Protein AF-0000000070552201 (afdb_homodimer)

Solvent-accessible surface area (backbone atoms only — not comparable to full-atom values): 6283 Å² total; per-residue (Å²): 129,61,71,64,60,57,50,48,51,53,51,51,51,35,51,48,49,21,53,52,21,56,76,70,65,37,61,66,56,22,48,25,28,39,43,15,47,53,41,40,70,45,63,66,87,41,70,44,78,45,59,51,83,55,69,80,121,130,60,70,64,60,56,50,49,51,53,53,50,51,36,51,48,48,21,53,53,21,55,75,70,65,37,60,66,58,23,50,24,27,39,43,15,47,52,41,40,70,46,64,64,88,41,69,43,77,44,57,50,86,55,73,79,120

Organism: Lachnospira eligens (strain ATCC 27750 / DSM 3376 / VPI C15-48 / C15-B4) (NCBI:txid515620)

Nearest PDB structures (foldseek):
  2v6y-assembly1_A  TM=9.121E-01  e=6.047E+00  Saccharolobus solfataricus
  5lu1-assembly2_F  TM=8.588E-01  e=8.428E+00  Homo sapiens
  2v6y-assembly1_A  TM=9.121E-01  e=6.873E+00  Saccharolobus solfataricus
  5lu1-assembly2_F  TM=8.586E-01  e=9.473E+00  Homo sapiens

Foldseek 3Di:
DPPVVVLVVLLVVLVVQLVVCVVVVVVVSNQVSQVVNCVSPDDPPDDDDDDSPPDPD/DPPVVVLVVLLVVLVVQLVVCVVVVVVVSNQVSQVVNCVSPDDPPDDDDADSPDDPD

pLDDT: mean 87.86, std 12.96, range [41.75, 98.12]

Sequence (114 aa):
MDNEKQKQEVIDFLENTYTGAKMMGDEEVMLRASRALLAFKADVHKDIFIEENVLEFMDNEKQKQEVIDFLENTYTGAKMMGDEEVMLRASRALLAFKADVHKDIFIEENVLEF

Secondary structure (DSSP, 8-state):
--HHHHHHHHHHHHHHHHHHHHHHT-HHHHHHHHHHHHHHHS-TTS-EEE-TT----/--HHHHHHHHHHHHHHHHHHHHHHT-HHHHHHHHHHHHHHHS-TTS-EEE-SS----

Radius of gyration: 13.19 Å; Cα contacts (8 Å, |Δi|>4): 138; chains: 2; bounding box: 26×35×33 Å

Structure (mmCIF, N/CA/C/O backbone):
data_AF-0000000070552201-model_v1
#
loop_
_entity.id
_entity.type
_entity.pdbx_description
1 polymer 'Uncharacterized protein'
#
loop_
_atom_site.group_PDB
_atom_site.id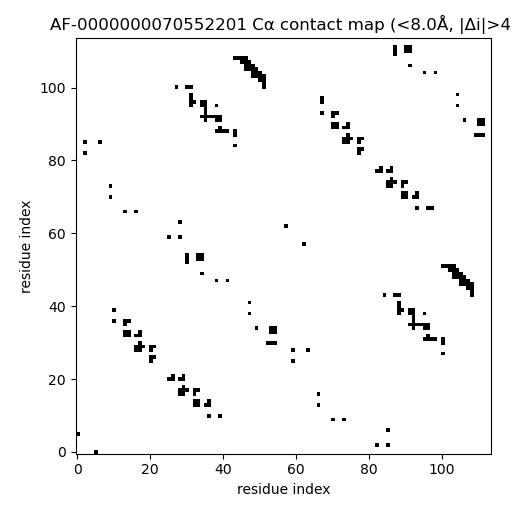
_atom_site.type_symbol
_atom_site.label_atom_id
_atom_site.label_alt_id
_atom_site.label_comp_id
_atom_site.label_asym_id
_atom_site.label_entity_id
_atom_site.label_seq_id
_atom_site.pdbx_PDB_ins_code
_atom_site.Cartn_x
_atom_site.Cartn_y
_atom_site.Cartn_z
_atom_site.occupancy
_atom_site.B_iso_or_equiv
_atom_site.auth_seq_id
_atom_site.auth_comp_id
_atom_site.auth_asym_id
_atom_site.auth_atom_id
_atom_site.pdbx_PDB_model_num
ATOM 1 N N . MET A 1 1 ? -4.516 20.047 -5 1 50.78 1 MET A N 1
ATOM 2 C CA . MET A 1 1 ? -5.477 18.953 -4.891 1 50.78 1 MET A CA 1
ATOM 3 C C . MET A 1 1 ? -5.746 18.609 -3.432 1 50.78 1 MET A C 1
ATOM 5 O O . MET A 1 1 ? -4.828 18.625 -2.607 1 50.78 1 MET A O 1
ATOM 9 N N . ASP A 1 2 ? -6.996 18.547 -2.977 1 70.56 2 ASP A N 1
ATOM 10 C CA . ASP A 1 2 ? -7.387 18.328 -1.586 1 70.56 2 ASP A CA 1
ATOM 11 C C . ASP A 1 2 ? -6.875 16.984 -1.081 1 70.56 2 ASP A C 1
ATOM 13 O O . ASP A 1 2 ? -6.938 15.977 -1.796 1 70.56 2 ASP A O 1
ATOM 17 N N . ASN A 1 3 ? -6.008 16.984 -0.105 1 78.88 3 ASN A N 1
ATOM 18 C CA . ASN A 1 3 ? -5.402 15.828 0.551 1 78.88 3 ASN A CA 1
ATOM 19 C C . ASN A 1 3 ? -6.383 14.664 0.654 1 78.88 3 ASN A C 1
ATOM 21 O O . ASN A 1 3 ? -6.016 13.508 0.402 1 78.88 3 ASN A O 1
ATOM 25 N N . GLU A 1 4 ? -7.609 14.992 0.735 1 86.25 4 GLU A N 1
ATOM 26 C CA . GLU A 1 4 ? -8.617 13.945 0.888 1 86.25 4 GLU A CA 1
ATOM 27 C C . GLU A 1 4 ? -8.898 13.25 -0.441 1 86.25 4 GLU A C 1
ATOM 29 O O . GLU A 1 4 ? -9.102 12.039 -0.481 1 86.25 4 GLU A O 1
ATOM 34 N N . LYS A 1 5 ? -8.938 14.055 -1.427 1 90.25 5 LYS A N 1
ATOM 35 C CA . LYS A 1 5 ? -9.188 13.484 -2.746 1 90.25 5 LYS A CA 1
ATOM 36 C C . LYS A 1 5 ? -8.047 12.555 -3.164 1 90.25 5 LYS A C 1
ATOM 38 O O . LYS A 1 5 ? -8.289 11.492 -3.744 1 90.25 5 LYS A O 1
ATOM 43 N N . GLN A 1 6 ? -6.801 12.984 -2.854 1 92.12 6 GLN A N 1
ATOM 44 C CA . GLN A 1 6 ? -5.637 12.172 -3.189 1 92.12 6 GLN A CA 1
ATOM 45 C C . GLN A 1 6 ? -5.648 10.852 -2.426 1 92.12 6 GLN A C 1
ATOM 47 O O . GLN A 1 6 ? -5.352 9.797 -2.994 1 92.12 6 GLN A O 1
ATOM 52 N N . LYS A 1 7 ? -6.039 10.883 -1.28 1 94.81 7 LYS A N 1
ATOM 53 C CA . LYS A 1 7 ? -6.121 9.68 -0.463 1 94.81 7 LYS A CA 1
ATOM 54 C C . LYS A 1 7 ? -7.156 8.711 -1.021 1 94.81 7 LYS A C 1
ATOM 56 O O . LYS A 1 7 ? -6.891 7.508 -1.145 1 94.81 7 LYS A O 1
ATOM 61 N N . GLN A 1 8 ? -8.211 9.227 -1.367 1 96.19 8 GLN A N 1
ATOM 62 C CA . GLN A 1 8 ? -9.273 8.383 -1.9 1 96.19 8 GLN A CA 1
ATOM 63 C C . GLN A 1 8 ? -8.852 7.746 -3.225 1 96.19 8 GLN A C 1
ATOM 65 O O . GLN A 1 8 ? -9.211 6.602 -3.508 1 96.19 8 GLN A O 1
ATOM 70 N N . GLU A 1 9 ? -8.148 8.484 -4.035 1 96.25 9 GLU A N 1
ATOM 71 C CA . GLU A 1 9 ? -7.66 7.941 -5.301 1 96.25 9 GLU A CA 1
ATOM 72 C C . GLU A 1 9 ? -6.738 6.75 -5.07 1 96.25 9 GLU A C 1
ATOM 74 O O . GLU A 1 9 ? -6.809 5.754 -5.797 1 96.25 9 GLU A O 1
ATOM 79 N N . VAL A 1 10 ? -5.918 6.898 -4.066 1 97.12 10 VAL A N 1
ATOM 80 C CA . VAL A 1 10 ? -5.004 5.805 -3.762 1 97.12 10 VAL A CA 1
ATOM 81 C C . VAL A 1 10 ? -5.793 4.59 -3.271 1 97.12 10 VAL A C 1
ATOM 83 O O . VAL A 1 10 ? -5.559 3.467 -3.725 1 97.12 10 VAL A O 1
ATOM 86 N N . ILE A 1 11 ? -6.754 4.797 -2.434 1 97.69 11 ILE A N 1
ATOM 87 C CA . ILE A 1 11 ? -7.582 3.727 -1.893 1 97.69 11 ILE A CA 1
ATOM 88 C C . ILE A 1 11 ? -8.336 3.031 -3.025 1 97.69 11 ILE A C 1
ATOM 90 O O . ILE A 1 11 ? -8.312 1.803 -3.133 1 97.69 11 ILE A O 1
ATOM 94 N N . ASP A 1 12 ? -8.898 3.785 -3.881 1 97.75 12 ASP A N 1
ATOM 95 C CA . ASP A 1 12 ? -9.656 3.221 -4.992 1 97.75 12 ASP A CA 1
ATOM 96 C C . ASP A 1 12 ? -8.758 2.391 -5.906 1 97.75 12 ASP A C 1
ATOM 98 O O . ASP A 1 12 ? -9.156 1.325 -6.379 1 97.75 12 ASP A O 1
ATOM 102 N N . PHE A 1 13 ? -7.625 2.92 -6.184 1 98.06 13 PHE A N 1
ATOM 103 C CA . PHE A 1 13 ? -6.695 2.223 -7.062 1 98.06 13 PHE A CA 1
ATOM 104 C C . PHE A 1 13 ? -6.293 0.879 -6.469 1 98.06 13 PHE A C 1
ATOM 106 O O . PHE A 1 13 ? -6.293 -0.139 -7.164 1 98.06 13 PHE A O 1
ATOM 113 N N . LEU A 1 14 ? -5.961 0.863 -5.207 1 97.38 14 LEU A N 1
ATOM 114 C CA . LEU A 1 14 ? -5.543 -0.371 -4.551 1 97.38 14 LEU A CA 1
ATOM 115 C C . LEU A 1 14 ? -6.703 -1.353 -4.445 1 97.38 14 LEU A C 1
ATOM 117 O O . LEU A 1 14 ? -6.52 -2.561 -4.605 1 97.38 14 L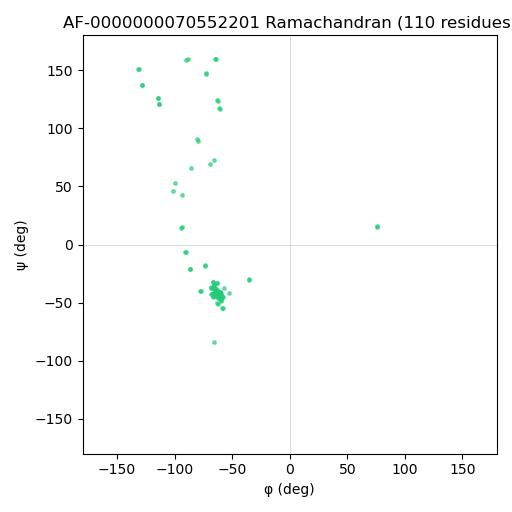EU A O 1
ATOM 121 N N . GLU A 1 15 ? -7.91 -0.906 -4.203 1 96.69 15 GLU A N 1
ATOM 122 C CA . GLU A 1 15 ? -9.086 -1.769 -4.152 1 96.69 15 GLU A CA 1
ATOM 123 C C . GLU A 1 15 ? -9.383 -2.379 -5.52 1 96.69 15 GLU A C 1
ATOM 125 O O . GLU A 1 15 ? -9.734 -3.557 -5.617 1 96.69 15 GLU A O 1
ATOM 130 N N . ASN A 1 16 ? -9.25 -1.565 -6.488 1 97.25 16 ASN A N 1
ATOM 131 C CA . ASN A 1 16 ? -9.445 -2.076 -7.844 1 97.25 16 ASN A CA 1
ATOM 132 C C . ASN A 1 16 ? -8.398 -3.133 -8.195 1 97.25 16 ASN A C 1
ATOM 134 O O . ASN A 1 16 ? -8.711 -4.109 -8.883 1 97.25 16 ASN A O 1
ATOM 138 N N . THR A 1 17 ? -7.176 -2.871 -7.816 1 96.38 17 THR A N 1
ATOM 139 C CA . THR A 1 17 ? -6.117 -3.852 -8.031 1 96.38 17 THR A CA 1
ATOM 140 C C . THR A 1 17 ? -6.453 -5.168 -7.34 1 96.38 17 THR A C 1
ATOM 142 O O . THR A 1 17 ? -6.32 -6.242 -7.934 1 96.38 17 THR A O 1
ATOM 145 N N . TYR A 1 18 ? -6.898 -5.059 -6.117 1 94.25 18 TYR A N 1
ATOM 146 C CA . TYR A 1 18 ? -7.293 -6.234 -5.352 1 94.25 18 TYR A CA 1
ATOM 147 C C . TYR A 1 18 ? -8.398 -7.004 -6.066 1 94.25 18 TYR A C 1
ATOM 149 O O . TYR A 1 18 ? -8.281 -8.211 -6.285 1 94.25 18 TYR A O 1
ATOM 157 N N . THR A 1 19 ? -9.461 -6.281 -6.379 1 95.19 19 THR A N 1
ATOM 158 C CA . THR A 1 19 ? -10.617 -6.902 -7.016 1 95.19 19 THR A CA 1
ATOM 159 C C . THR A 1 19 ? -10.227 -7.535 -8.352 1 95.19 19 THR A C 1
ATOM 161 O O . THR A 1 19 ? -10.664 -8.641 -8.664 1 95.19 19 THR A O 1
ATOM 164 N N . GLY A 1 20 ? -9.445 -6.777 -9.148 1 93.25 20 GLY A N 1
ATOM 165 C CA . GLY A 1 20 ? -8.977 -7.332 -10.414 1 93.25 20 GLY A CA 1
ATOM 166 C C . GLY A 1 20 ? -8.156 -8.594 -10.242 1 93.25 20 GLY A C 1
ATOM 167 O O . GLY A 1 20 ? -8.344 -9.57 -10.969 1 93.25 20 GLY A O 1
ATOM 168 N N . ALA A 1 21 ? -7.254 -8.586 -9.289 1 93.5 21 ALA A N 1
ATOM 169 C CA . ALA A 1 21 ? -6.418 -9.75 -9.016 1 93.5 21 ALA A CA 1
ATOM 170 C C . ALA A 1 21 ? -7.258 -10.938 -8.562 1 93.5 21 ALA A C 1
ATOM 172 O O . ALA A 1 21 ? -6.988 -12.078 -8.945 1 93.5 21 ALA A O 1
ATOM 173 N N . LYS A 1 22 ? -8.281 -10.672 -7.738 1 92.31 22 LYS A N 1
ATOM 174 C CA . LYS A 1 22 ? -9.18 -11.711 -7.258 1 92.31 22 LYS A CA 1
ATOM 175 C C . LYS A 1 22 ? -9.93 -12.367 -8.414 1 92.31 22 LYS A C 1
ATOM 177 O O . LYS A 1 22 ? -10.023 -13.594 -8.484 1 92.31 22 LYS A O 1
ATOM 182 N N . MET A 1 23 ? -10.391 -11.555 -9.32 1 93.56 23 MET A N 1
ATOM 183 C CA . MET A 1 23 ? -11.109 -12.062 -10.484 1 93.56 23 MET A CA 1
ATOM 184 C C . MET A 1 23 ? -10.211 -12.938 -11.344 1 93.56 23 MET A C 1
ATOM 186 O O . MET A 1 23 ? -10.672 -13.922 -11.93 1 93.56 23 MET A O 1
ATOM 190 N N . MET A 1 24 ? -8.953 -12.578 -11.367 1 93.38 24 MET A N 1
ATOM 191 C CA . MET A 1 24 ? -8.016 -13.297 -12.227 1 93.38 24 MET A CA 1
ATOM 192 C C . MET A 1 24 ? -7.379 -14.469 -11.477 1 93.38 24 MET A C 1
ATOM 194 O O . MET A 1 24 ? -6.641 -15.258 -12.07 1 93.38 24 MET A O 1
ATOM 198 N N . GLY A 1 25 ? -7.625 -14.609 -10.148 1 90.19 25 GLY A N 1
ATOM 199 C CA . GLY A 1 25 ? -7.062 -15.695 -9.359 1 90.19 25 GLY A CA 1
ATOM 200 C C . GLY A 1 25 ? -5.594 -15.492 -9.031 1 90.19 25 GLY A C 1
ATOM 201 O O . GLY A 1 25 ? -4.867 -16.469 -8.805 1 90.19 25 GLY A O 1
ATOM 202 N N . ASP A 1 26 ? -5.07 -14.266 -9.203 1 91.56 26 ASP A N 1
ATOM 203 C CA . ASP A 1 26 ? -3.693 -13.961 -8.836 1 91.56 26 ASP A CA 1
ATOM 204 C C . ASP A 1 26 ? -3.564 -13.719 -7.336 1 91.56 26 ASP A C 1
ATOM 206 O O . ASP A 1 26 ? -3.658 -12.578 -6.871 1 91.56 26 ASP A O 1
ATOM 210 N N . GLU A 1 27 ? -3.33 -14.711 -6.629 1 88.94 27 GLU A N 1
ATOM 211 C CA . GLU A 1 27 ? -3.332 -14.68 -5.172 1 88.94 27 GLU A CA 1
ATOM 212 C C . GLU A 1 27 ? -2.229 -13.766 -4.641 1 88.94 27 GLU A C 1
ATOM 214 O O . GLU A 1 27 ? -2.42 -13.07 -3.641 1 88.94 27 GLU A O 1
ATOM 219 N N . GLU A 1 28 ? -1.186 -13.828 -5.242 1 89.94 28 GLU A N 1
ATOM 220 C CA . GLU A 1 28 ? -0.059 -13.031 -4.766 1 89.94 28 GLU A CA 1
ATOM 221 C C . GLU A 1 28 ? -0.371 -11.539 -4.836 1 89.94 28 GLU A C 1
ATOM 223 O O . GLU A 1 28 ? -0.209 -10.812 -3.852 1 89.94 28 GLU A O 1
ATOM 228 N N . VAL A 1 29 ? -0.852 -11.078 -6.055 1 92.75 29 VAL A N 1
ATOM 229 C CA . VAL A 1 29 ? -1.152 -9.664 -6.207 1 92.75 29 VAL A CA 1
ATOM 230 C C . VAL A 1 29 ? -2.334 -9.281 -5.316 1 92.75 29 VAL A C 1
ATOM 232 O O . VAL A 1 29 ? -2.377 -8.18 -4.766 1 92.75 29 VAL A O 1
ATOM 235 N N . MET A 1 30 ? -3.221 -10.227 -5.145 1 93.62 30 MET A N 1
ATOM 236 C CA . MET A 1 30 ? -4.348 -9.984 -4.254 1 93.62 30 MET A CA 1
ATOM 237 C C . MET A 1 30 ? -3.867 -9.68 -2.836 1 93.62 30 MET A C 1
ATOM 239 O O . MET A 1 30 ? -4.293 -8.695 -2.229 1 93.62 30 MET A O 1
ATOM 243 N N . LEU A 1 31 ? -3.031 -10.43 -2.342 1 92.12 31 LEU A N 1
ATOM 244 C CA . LEU A 1 31 ? -2.525 -10.281 -0.981 1 92.12 31 LEU A CA 1
ATOM 245 C C . LEU A 1 31 ? -1.687 -9.016 -0.844 1 92.12 31 LEU A C 1
ATOM 247 O O . LEU A 1 31 ? -1.827 -8.281 0.133 1 92.12 31 LEU A O 1
ATOM 251 N N . ARG A 1 32 ? -0.846 -8.75 -1.821 1 93.62 32 ARG A N 1
ATOM 252 C CA . ARG A 1 32 ? -0.018 -7.551 -1.792 1 93.62 32 ARG A CA 1
ATOM 253 C C . ARG A 1 32 ? -0.878 -6.289 -1.753 1 93.62 32 ARG A C 1
ATOM 255 O O . ARG A 1 32 ? -0.604 -5.367 -0.981 1 93.62 32 ARG A O 1
ATOM 262 N N . ALA A 1 33 ? -1.898 -6.254 -2.59 1 95.25 33 ALA A N 1
ATOM 263 C CA . ALA A 1 33 ? -2.787 -5.098 -2.629 1 95.25 33 ALA A CA 1
ATOM 264 C C . ALA A 1 33 ? -3.535 -4.934 -1.309 1 95.25 33 ALA A C 1
ATOM 266 O O . ALA A 1 33 ? -3.711 -3.816 -0.821 1 95.25 33 ALA A O 1
ATOM 267 N N . SER A 1 34 ? -3.959 -6.031 -0.719 1 94.44 34 SER A N 1
ATOM 268 C CA . SER A 1 34 ? -4.648 -6.004 0.568 1 94.44 34 SER A CA 1
ATOM 269 C C . SER A 1 34 ? -3.746 -5.445 1.665 1 94.44 34 SER A C 1
ATOM 271 O O . SER A 1 34 ? -4.172 -4.602 2.455 1 94.44 34 SER A O 1
ATOM 273 N N . ARG A 1 35 ? -2.574 -5.855 1.682 1 93.69 35 ARG A N 1
ATOM 274 C CA . ARG A 1 35 ? -1.628 -5.387 2.688 1 93.69 35 ARG A CA 1
ATOM 275 C C . ARG A 1 35 ? -1.327 -3.902 2.504 1 93.69 35 ARG A C 1
ATOM 277 O O . ARG A 1 35 ? -1.236 -3.156 3.48 1 93.69 35 ARG A O 1
ATOM 284 N N . ALA A 1 36 ? -1.103 -3.512 1.23 1 95.31 36 ALA A N 1
ATOM 285 C CA . ALA A 1 36 ? -0.835 -2.107 0.931 1 95.31 36 ALA A CA 1
ATOM 286 C C . ALA A 1 36 ? -2.006 -1.224 1.354 1 95.31 36 ALA A C 1
ATOM 288 O O . ALA A 1 36 ? -1.806 -0.134 1.896 1 95.31 36 ALA A O 1
ATOM 289 N N . LEU A 1 37 ? -3.23 -1.689 1.105 1 95.62 37 LEU A N 1
ATOM 290 C CA . LEU A 1 37 ? -4.43 -0.956 1.492 1 95.62 37 LEU A CA 1
ATOM 291 C C . LEU A 1 37 ? -4.504 -0.79 3.006 1 95.62 37 LEU A C 1
ATOM 293 O O . LEU A 1 37 ? -4.77 0.307 3.502 1 95.62 37 LEU A O 1
ATOM 297 N N . LEU A 1 38 ? -4.258 -1.858 3.746 1 93.75 38 LEU A N 1
ATOM 298 C CA . LEU A 1 38 ? -4.254 -1.81 5.203 1 93.75 38 LEU A CA 1
ATOM 299 C C . LEU A 1 38 ? -3.209 -0.824 5.715 1 93.75 38 LEU A C 1
ATOM 301 O O . LEU A 1 38 ? -3.492 -0.014 6.602 1 93.75 38 LEU A O 1
ATOM 305 N N . ALA A 1 39 ? -2.045 -0.882 5.113 1 93.38 39 ALA A N 1
ATOM 306 C CA . ALA A 1 39 ? -0.959 0.004 5.523 1 93.38 39 ALA A CA 1
ATOM 307 C C . ALA A 1 39 ? -1.298 1.462 5.223 1 93.38 39 ALA A C 1
ATOM 309 O O . ALA A 1 39 ? -1.008 2.352 6.027 1 93.38 39 ALA A O 1
ATOM 310 N N . PHE A 1 40 ? -1.871 1.678 4.066 1 95.06 40 PHE A N 1
ATOM 311 C CA . PHE A 1 40 ? -2.203 3.035 3.65 1 95.06 40 PHE A CA 1
ATOM 312 C C . PHE A 1 40 ? -3.277 3.631 4.551 1 95.06 40 PHE A C 1
ATOM 314 O O . PHE A 1 40 ? -3.252 4.828 4.848 1 95.06 40 PHE A O 1
ATOM 321 N N . LYS A 1 41 ? -4.188 2.854 5.016 1 95.12 41 LYS A N 1
ATOM 322 C CA . LYS A 1 41 ? -5.34 3.328 5.777 1 95.12 41 LYS A CA 1
ATOM 323 C C . LYS A 1 41 ? -5.004 3.449 7.262 1 95.12 41 LYS A C 1
ATOM 325 O O . LYS A 1 41 ? -5.703 4.145 8.008 1 95.12 41 LYS A O 1
ATOM 330 N N . ALA A 1 42 ? -4.02 2.799 7.734 1 92.25 42 ALA A N 1
ATOM 331 C CA . ALA A 1 42 ? -3.689 2.756 9.156 1 92.25 42 ALA A CA 1
ATOM 332 C C . ALA A 1 42 ? -3.289 4.137 9.672 1 92.25 42 ALA A C 1
ATOM 334 O O . ALA A 1 42 ? -2.855 4.992 8.898 1 92.25 42 ALA A O 1
ATOM 335 N N . ASP A 1 43 ? -3.369 4.336 10.922 1 90.62 43 ASP A N 1
ATOM 336 C CA . ASP A 1 43 ? -2.881 5.543 11.586 1 90.62 43 ASP A CA 1
ATOM 337 C C . ASP A 1 43 ? -1.372 5.691 11.406 1 90.62 43 ASP A C 1
ATOM 339 O O . ASP A 1 43 ? -0.606 4.812 11.805 1 90.62 43 ASP A O 1
ATOM 343 N N . VAL A 1 44 ? -0.958 6.824 10.859 1 85.62 44 VAL A N 1
ATOM 344 C CA . VAL A 1 44 ? 0.44 6.988 10.477 1 85.62 44 VAL A CA 1
ATOM 345 C C . VAL A 1 44 ? 1.298 7.172 11.727 1 85.62 44 VAL A C 1
ATOM 347 O O . VAL A 1 44 ? 2.523 7.055 11.672 1 85.62 44 VAL A O 1
ATOM 350 N N . HIS A 1 45 ? 0.786 7.488 12.797 1 86.19 45 HIS A N 1
ATOM 351 C CA . HIS A 1 45 ? 1.52 7.711 14.039 1 86.19 45 HIS A CA 1
ATOM 352 C C . HIS A 1 45 ? 1.559 6.445 14.883 1 86.19 45 HIS A C 1
ATOM 354 O O . HIS A 1 45 ? 1.934 6.492 16.062 1 86.19 45 HIS A O 1
ATOM 360 N N . LYS A 1 46 ? 1.213 5.32 14.242 1 90.5 46 LYS A N 1
ATOM 361 C CA . LYS A 1 46 ? 1.243 4.055 14.961 1 90.5 46 LYS A CA 1
ATOM 362 C C . LYS A 1 46 ? 1.991 2.986 14.172 1 90.5 46 LYS A C 1
ATOM 364 O O . LYS A 1 46 ? 1.939 2.971 12.938 1 90.5 46 LYS A O 1
ATOM 369 N N . ASP A 1 47 ? 2.559 2.111 14.898 1 87.94 47 ASP A N 1
ATOM 370 C CA . ASP A 1 47 ? 3.152 0.927 14.281 1 87.94 47 ASP A CA 1
ATOM 371 C C . ASP A 1 47 ? 2.074 -0.045 13.805 1 87.94 47 ASP A C 1
ATOM 373 O O . ASP A 1 47 ? 1.021 -0.166 14.438 1 87.94 47 ASP A O 1
ATOM 377 N N . ILE A 1 48 ? 2.475 -0.69 12.688 1 88.94 48 ILE A N 1
ATOM 378 C CA . ILE A 1 48 ? 1.522 -1.658 12.148 1 88.94 48 ILE A CA 1
ATOM 379 C C . ILE A 1 48 ? 2.217 -3.002 11.938 1 88.94 48 ILE A C 1
ATOM 381 O O . ILE A 1 48 ? 3.359 -3.053 11.484 1 88.94 48 ILE A O 1
ATOM 385 N N . PHE A 1 49 ? 1.488 -4.043 12.336 1 88.56 49 PHE A N 1
ATOM 386 C CA . PHE A 1 49 ? 1.896 -5.418 12.078 1 88.56 49 PHE A CA 1
ATOM 387 C C . PHE A 1 49 ? 0.939 -6.094 11.109 1 88.56 49 PHE A C 1
ATOM 389 O O . PHE A 1 49 ? -0.265 -6.164 11.359 1 88.56 49 PHE A O 1
ATOM 396 N N . ILE A 1 50 ? 1.498 -6.539 9.992 1 88.19 50 ILE A N 1
ATOM 397 C CA . ILE A 1 50 ? 0.666 -7.188 8.984 1 88.19 50 ILE A CA 1
ATOM 398 C C . ILE A 1 50 ? 1.066 -8.656 8.852 1 88.19 50 ILE A C 1
ATOM 400 O O . ILE A 1 50 ? 2.217 -8.969 8.539 1 88.19 50 ILE A O 1
ATOM 404 N N . GLU A 1 51 ? 0.051 -9.516 8.992 1 84.5 51 GLU A N 1
ATOM 405 C CA . GLU A 1 51 ? 0.292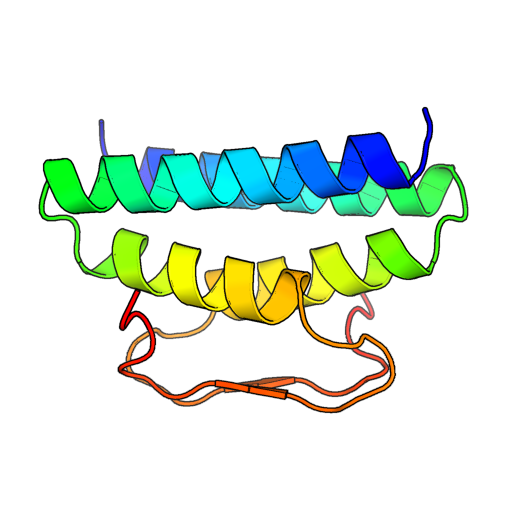 -10.953 8.914 1 84.5 51 GLU A CA 1
ATOM 406 C C . GLU A 1 51 ? 0.193 -11.453 7.477 1 84.5 51 GLU A C 1
ATOM 408 O O . GLU A 1 51 ? -0.436 -10.812 6.633 1 84.5 51 GLU A O 1
ATOM 413 N N . GLU A 1 52 ? 0.768 -12.594 7.227 1 77.62 52 GLU A N 1
ATOM 414 C CA . GLU A 1 52 ? 0.829 -13.234 5.914 1 77.62 52 GLU A CA 1
ATOM 415 C C . GLU A 1 52 ? -0.568 -13.445 5.34 1 77.62 52 GLU A C 1
ATOM 417 O O . GLU A 1 52 ? -0.772 -13.32 4.129 1 77.62 52 GLU A O 1
ATOM 422 N N . ASN A 1 53 ? -1.598 -13.789 6.145 1 66 53 ASN A N 1
ATOM 423 C CA . ASN A 1 53 ? -2.908 -14.148 5.617 1 66 53 ASN A CA 1
ATOM 424 C C . ASN A 1 53 ? -3.904 -13.008 5.746 1 66 53 ASN A C 1
ATOM 426 O O . ASN A 1 53 ? -4.988 -13.18 6.305 1 66 53 ASN A O 1
ATOM 430 N N . VAL A 1 54 ? -3.557 -11.867 5.406 1 57.97 54 VAL A N 1
ATOM 431 C CA . VAL A 1 54 ? -4.34 -10.664 5.68 1 57.97 54 VAL A CA 1
ATOM 432 C C . VAL A 1 54 ? -5.625 -10.688 4.855 1 57.97 54 VAL A C 1
ATOM 434 O O . VAL A 1 54 ? -6.699 -10.336 5.355 1 57.97 54 VAL A O 1
ATOM 437 N N . LEU A 1 55 ? -6.289 -10.914 3.875 1 55.38 55 LEU A N 1
ATOM 438 C CA . LEU A 1 55 ? -7.332 -10.117 3.238 1 55.38 55 LEU A CA 1
ATOM 439 C C . LEU A 1 55 ? -8.711 -10.516 3.742 1 55.38 55 LEU A C 1
ATOM 441 O O . LEU A 1 55 ? -9.195 -11.609 3.434 1 55.38 55 LEU A O 1
ATOM 445 N N . GLU A 1 56 ? -9.039 -10.766 5.008 1 50.72 56 GLU A N 1
ATOM 446 C CA . GLU A 1 56 ? -10.461 -11.102 4.973 1 50.72 56 GLU A CA 1
ATOM 447 C C . GLU A 1 56 ? -11.312 -9.883 4.645 1 50.72 56 GLU A C 1
ATOM 449 O O . GLU A 1 56 ? -11.375 -8.93 5.43 1 50.72 56 GLU A O 1
ATOM 454 N N . PHE A 1 57 ? -11.172 -9.453 3.424 1 42.28 57 PHE A N 1
ATOM 455 C CA . PHE A 1 57 ? -12.242 -8.484 3.197 1 42.28 57 PHE A CA 1
ATOM 456 C C . PHE A 1 57 ? -13.602 -9.172 3.215 1 42.28 57 PHE A C 1
ATOM 458 O O . PHE A 1 57 ? -13.711 -10.352 2.875 1 42.28 57 PHE A O 1
ATOM 465 N N . MET B 1 1 ? -3.326 -9.891 -18.422 1 51.28 1 MET B N 1
ATOM 466 C CA . MET B 1 1 ? -2.229 -8.969 -18.125 1 51.28 1 MET B CA 1
ATOM 467 C C . MET B 1 1 ? -1.163 -9.641 -17.266 1 51.28 1 MET B C 1
ATOM 469 O O . MET B 1 1 ? -1.484 -10.43 -16.391 1 51.28 1 MET B O 1
ATOM 473 N N . ASP B 1 2 ? 0.096 -9.617 -17.641 1 71.56 2 ASP B N 1
ATOM 474 C CA . ASP B 1 2 ? 1.188 -10.312 -16.953 1 71.56 2 ASP B CA 1
ATOM 475 C C . ASP B 1 2 ? 1.347 -9.805 -15.523 1 71.56 2 ASP B C 1
ATOM 477 O O . ASP B 1 2 ? 1.264 -8.602 -15.273 1 71.56 2 ASP B O 1
ATOM 481 N N . ASN B 1 3 ? 1.153 -10.656 -14.57 1 79.5 3 ASN B N 1
ATOM 482 C CA . ASN B 1 3 ? 1.27 -10.414 -13.141 1 79.5 3 ASN B CA 1
ATOM 483 C C . ASN B 1 3 ? 2.396 -9.43 -12.828 1 79.5 3 ASN B C 1
ATOM 485 O O . ASN B 1 3 ? 2.23 -8.531 -12 1 79.5 3 ASN B O 1
ATOM 489 N N . GLU B 1 4 ? 3.381 -9.438 -13.641 1 86.88 4 GLU B N 1
ATOM 490 C CA . GLU B 1 4 ? 4.523 -8.57 -13.391 1 86.88 4 GLU B CA 1
ATOM 491 C C . GLU B 1 4 ? 4.215 -7.125 -13.781 1 86.88 4 GLU B C 1
ATOM 493 O O . GLU B 1 4 ? 4.637 -6.188 -13.102 1 86.88 4 GLU B O 1
ATOM 498 N N . LYS B 1 5 ? 3.541 -7.035 -14.867 1 90.62 5 LYS B N 1
ATOM 499 C CA . LYS B 1 5 ? 3.182 -5.695 -15.312 1 90.62 5 LYS B CA 1
ATOM 500 C C . LYS B 1 5 ? 2.242 -5.016 -14.32 1 90.62 5 LYS B C 1
ATOM 502 O O . LYS B 1 5 ? 2.373 -3.82 -14.047 1 90.62 5 LYS B O 1
ATOM 507 N N . GLN B 1 6 ? 1.29 -5.812 -13.781 1 92.5 6 GLN B N 1
ATOM 508 C CA . GLN B 1 6 ? 0.343 -5.273 -12.812 1 92.5 6 GLN B CA 1
ATOM 509 C C . GLN B 1 6 ? 1.055 -4.84 -11.531 1 92.5 6 GLN B C 1
ATOM 511 O O . GLN B 1 6 ? 0.756 -3.775 -10.984 1 92.5 6 GLN B O 1
ATOM 516 N N . LYS B 1 7 ? 1.978 -5.531 -11.156 1 95 7 LYS B N 1
ATOM 517 C CA . LYS B 1 7 ? 2.748 -5.191 -9.961 1 95 7 LYS B CA 1
ATOM 518 C C . LYS B 1 7 ? 3.523 -3.893 -10.164 1 95 7 LYS B C 1
ATOM 520 O O . LYS B 1 7 ? 3.512 -3.018 -9.297 1 95 7 LYS B O 1
ATOM 525 N N . GLN B 1 8 ? 4.078 -3.797 -11.242 1 96.31 8 GLN B N 1
ATOM 526 C CA . GLN B 1 8 ? 4.859 -2.596 -11.516 1 96.31 8 GLN B CA 1
ATOM 527 C C . GLN B 1 8 ? 3.965 -1.36 -11.578 1 96.31 8 GLN B C 1
ATOM 529 O O . GLN B 1 8 ? 4.367 -0.275 -11.156 1 96.31 8 GLN B O 1
ATOM 534 N N . GLU B 1 9 ? 2.789 -1.512 -12.133 1 96.31 9 GLU B N 1
ATOM 535 C CA . GLU B 1 9 ? 1.846 -0.399 -12.18 1 96.31 9 GLU B CA 1
ATOM 536 C C . GLU B 1 9 ? 1.486 0.087 -10.781 1 96.31 9 GLU B C 1
ATOM 538 O O . GLU B 1 9 ? 1.386 1.293 -10.547 1 96.31 9 GLU B O 1
ATOM 543 N N . VAL B 1 10 ? 1.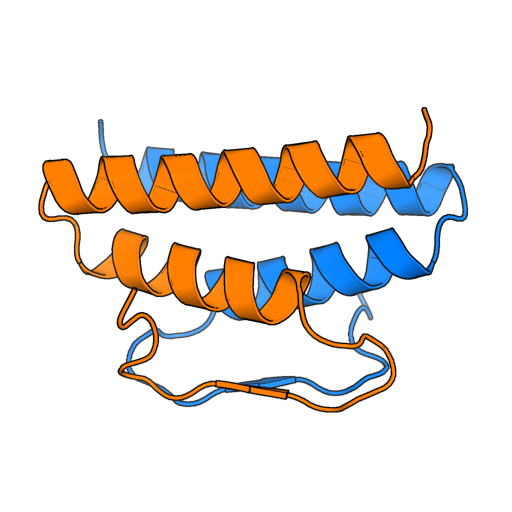314 -0.872 -9.922 1 97.12 10 VAL B N 1
ATOM 544 C CA . VAL B 1 10 ? 0.976 -0.504 -8.555 1 97.12 10 VAL B CA 1
ATOM 545 C C . VAL B 1 10 ? 2.156 0.213 -7.902 1 97.12 10 VAL B C 1
ATOM 547 O O . VAL B 1 10 ? 1.985 1.257 -7.27 1 97.12 10 VAL B O 1
ATOM 550 N N . ILE B 1 11 ? 3.35 -0.268 -8.109 1 97.75 11 ILE B N 1
ATOM 551 C CA . ILE B 1 11 ? 4.559 0.324 -7.547 1 97.75 11 ILE B CA 1
ATOM 552 C C . ILE B 1 11 ? 4.734 1.744 -8.078 1 97.75 11 ILE B C 1
ATOM 554 O O . ILE B 1 11 ? 4.934 2.684 -7.301 1 97.75 11 ILE B O 1
ATOM 558 N N . ASP B 1 12 ? 4.555 1.897 -9.312 1 97.81 12 ASP B N 1
ATOM 559 C CA . ASP B 1 12 ? 4.719 3.211 -9.93 1 97.81 12 ASP B CA 1
ATOM 560 C C . ASP B 1 12 ? 3.689 4.203 -9.391 1 97.81 12 ASP B C 1
ATOM 562 O O . ASP B 1 12 ? 4.012 5.367 -9.141 1 97.81 12 ASP B O 1
ATOM 566 N N . PHE B 1 13 ? 2.502 3.768 -9.281 1 98.12 13 PHE B N 1
ATOM 567 C CA . PHE B 1 13 ? 1.437 4.637 -8.797 1 98.12 13 PHE B CA 1
ATOM 568 C C . PHE B 1 13 ? 1.725 5.102 -7.375 1 98.12 13 PHE B C 1
ATOM 570 O O . PHE B 1 13 ? 1.586 6.285 -7.062 1 98.12 13 PHE B O 1
ATOM 577 N N . LEU B 1 14 ? 2.131 4.195 -6.531 1 97.38 14 LEU B N 1
ATOM 578 C CA . LEU B 1 14 ? 2.41 4.539 -5.141 1 97.38 14 LEU B CA 1
ATOM 579 C C . LEU B 1 14 ? 3.645 5.434 -5.039 1 97.38 14 LEU B C 1
ATOM 581 O O . LEU B 1 14 ? 3.682 6.359 -4.227 1 97.38 14 LEU B O 1
ATOM 585 N N . GLU B 1 15 ? 4.648 5.238 -5.848 1 96.69 15 GLU B N 1
ATOM 586 C CA . GLU B 1 15 ? 5.836 6.086 -5.867 1 96.69 15 GLU B CA 1
ATOM 587 C C . GLU B 1 15 ? 5.496 7.5 -6.34 1 96.69 15 GLU B C 1
ATOM 589 O O . GLU B 1 15 ? 6 8.477 -5.789 1 96.69 15 GLU B O 1
ATOM 594 N N . ASN B 1 16 ? 4.695 7.527 -7.328 1 97.19 16 ASN B N 1
ATOM 595 C CA . ASN B 1 16 ? 4.262 8.836 -7.809 1 97.19 16 ASN B CA 1
ATOM 596 C C . ASN B 1 16 ? 3.459 9.586 -6.75 1 97.19 16 ASN B C 1
ATOM 598 O O . ASN B 1 16 ? 3.568 10.812 -6.633 1 97.19 16 ASN B O 1
ATOM 602 N N . THR B 1 17 ? 2.594 8.867 -6.082 1 96.44 17 THR B N 1
ATOM 603 C CA . THR B 1 17 ? 1.835 9.469 -4.988 1 96.44 17 THR B CA 1
ATOM 604 C C . THR B 1 17 ? 2.771 10.016 -3.92 1 96.44 17 THR B C 1
ATOM 606 O O . THR B 1 17 ? 2.594 11.148 -3.451 1 96.44 17 THR B O 1
ATOM 609 N N . TYR B 1 18 ? 3.762 9.242 -3.568 1 94.31 18 TYR B N 1
ATOM 610 C CA . TYR B 1 18 ? 4.758 9.656 -2.586 1 94.31 18 TYR B CA 1
ATOM 611 C C . TYR B 1 18 ? 5.461 10.93 -3.035 1 94.31 18 TYR B C 1
ATOM 613 O O . TYR B 1 18 ? 5.527 11.914 -2.285 1 94.31 18 TYR B O 1
ATOM 621 N N . THR B 1 19 ? 6.012 10.875 -4.23 1 95.19 19 THR B N 1
ATOM 622 C CA . THR B 1 19 ? 6.766 12.008 -4.762 1 95.19 19 THR B CA 1
ATOM 623 C C . THR B 1 19 ? 5.887 13.25 -4.844 1 95.19 19 THR B C 1
ATOM 625 O O . THR B 1 19 ? 6.328 14.352 -4.5 1 95.19 19 THR B O 1
ATOM 628 N N . GLY B 1 20 ? 4.648 13.07 -5.375 1 93.12 20 GLY B N 1
ATOM 629 C CA . GLY B 1 20 ? 3.73 14.195 -5.43 1 93.12 20 GLY B CA 1
ATOM 630 C C . GLY B 1 20 ? 3.43 14.789 -4.066 1 93.12 20 GLY B C 1
ATOM 631 O O . GLY B 1 20 ? 3.422 16.016 -3.902 1 93.12 20 GLY B O 1
ATOM 632 N N . ALA B 1 21 ? 3.193 13.945 -3.1 1 93.56 21 ALA B N 1
ATOM 633 C CA . ALA B 1 21 ? 2.914 14.398 -1.738 1 93.56 21 ALA B CA 1
ATOM 634 C C . ALA B 1 21 ? 4.113 15.133 -1.15 1 93.56 21 ALA B C 1
ATOM 636 O O . ALA B 1 21 ? 3.949 16.141 -0.456 1 93.56 21 ALA B O 1
ATOM 637 N N . LYS B 1 22 ? 5.328 14.625 -1.42 1 92.38 22 LYS B N 1
ATOM 638 C CA . LYS B 1 22 ? 6.555 15.25 -0.943 1 92.38 22 LYS B CA 1
ATOM 639 C C . LYS B 1 22 ? 6.711 16.656 -1.512 1 92.38 22 LYS B C 1
ATOM 641 O O . LYS B 1 22 ? 7.027 17.594 -0.778 1 92.38 22 LYS B O 1
ATOM 646 N N . MET B 1 23 ? 6.422 16.781 -2.781 1 93.5 23 MET B N 1
ATOM 647 C CA . MET B 1 23 ? 6.52 18.078 -3.439 1 93.5 23 MET B CA 1
ATOM 648 C C . MET B 1 23 ? 5.531 19.062 -2.838 1 93.5 23 MET B C 1
ATOM 650 O O . MET B 1 23 ? 5.82 20.266 -2.744 1 93.5 23 MET B O 1
ATOM 654 N N . MET B 1 24 ? 4.402 18.547 -2.414 1 93.38 24 MET B N 1
ATOM 655 C CA . MET B 1 24 ? 3.35 19.406 -1.896 1 93.38 24 MET B CA 1
ATOM 656 C C . MET B 1 24 ? 3.486 19.594 -0.387 1 93.38 24 MET B C 1
ATOM 658 O O . MET B 1 24 ? 2.738 20.359 0.221 1 93.38 24 MET B O 1
ATOM 662 N N . GLY B 1 25 ? 4.422 18.875 0.268 1 90.12 25 GLY B N 1
ATOM 663 C CA . GLY B 1 25 ? 4.625 18.984 1.704 1 90.12 25 GLY B CA 1
ATOM 664 C C . GLY B 1 25 ? 3.549 18.281 2.516 1 90.12 25 GLY B C 1
ATOM 665 O O . GLY B 1 25 ? 3.295 18.656 3.664 1 90.12 25 GLY B O 1
ATOM 666 N N . ASP B 1 26 ? 2.756 17.391 1.879 1 91.56 26 ASP B N 1
ATOM 667 C CA . ASP B 1 26 ? 1.752 16.609 2.592 1 91.56 26 ASP B CA 1
ATOM 668 C C . ASP B 1 26 ? 2.387 15.414 3.291 1 91.56 26 ASP B C 1
ATOM 670 O O . ASP B 1 26 ? 2.451 14.32 2.725 1 91.56 26 ASP B O 1
ATOM 674 N N . GLU B 1 27 ? 2.768 15.602 4.461 1 88.81 27 GLU B N 1
ATOM 675 C CA . GLU B 1 27 ? 3.531 14.602 5.203 1 88.81 27 GLU B CA 1
ATOM 676 C C . GLU B 1 27 ? 2.701 13.352 5.461 1 88.81 27 GLU B C 1
ATOM 678 O O . GLU B 1 27 ? 3.225 12.234 5.426 1 88.81 27 GLU B O 1
ATOM 683 N N . GLU B 1 28 ? 1.535 13.562 5.723 1 89.75 28 GLU B N 1
ATOM 684 C CA . GLU B 1 28 ? 0.681 12.422 6.035 1 89.75 28 GLU B CA 1
ATOM 685 C C . GLU B 1 28 ? 0.56 11.477 4.844 1 89.75 28 GLU B C 1
ATOM 687 O O . GLU B 1 28 ? 0.78 10.266 4.973 1 89.75 28 GLU B O 1
ATOM 692 N N . VAL B 1 29 ? 0.219 12.07 3.66 1 92.62 29 VAL B N 1
ATOM 693 C CA . VAL B 1 29 ? 0.061 11.227 2.477 1 92.62 29 VAL B CA 1
ATOM 694 C C . VAL B 1 29 ? 1.412 10.641 2.078 1 92.62 29 VAL B C 1
ATOM 696 O O . VAL B 1 29 ? 1.484 9.5 1.612 1 92.62 29 VAL B O 1
ATOM 699 N N . MET B 1 30 ? 2.453 11.414 2.328 1 93.56 30 MET B N 1
ATOM 700 C CA . MET B 1 30 ? 3.791 10.898 2.049 1 93.56 30 MET B CA 1
ATOM 701 C C . MET B 1 30 ? 4.07 9.633 2.852 1 93.56 30 MET B C 1
ATOM 703 O O . MET B 1 30 ? 4.508 8.625 2.295 1 93.56 30 MET B O 1
ATOM 707 N N . LEU B 1 31 ? 3.809 9.648 4.047 1 92.25 31 LEU B N 1
ATOM 708 C CA . LEU B 1 31 ? 4.074 8.523 4.941 1 92.25 31 LEU B CA 1
ATOM 709 C C . LEU B 1 31 ? 3.168 7.344 4.613 1 92.25 31 LEU B C 1
ATOM 711 O O . LEU B 1 31 ? 3.625 6.199 4.574 1 92.25 31 LEU B O 1
ATOM 715 N N . ARG B 1 32 ? 1.908 7.605 4.348 1 93.44 32 ARG B N 1
ATOM 716 C CA . ARG B 1 32 ? 0.969 6.547 3.998 1 93.44 32 ARG B CA 1
ATOM 717 C C . ARG B 1 32 ? 1.405 5.82 2.729 1 93.44 32 ARG B C 1
ATOM 719 O O . ARG B 1 32 ? 1.365 4.59 2.664 1 93.44 32 ARG B O 1
ATOM 726 N N . ALA B 1 33 ? 1.782 6.57 1.733 1 95.31 33 ALA B N 1
ATOM 727 C CA . ALA B 1 33 ? 2.225 5.977 0.473 1 95.31 33 ALA B CA 1
ATOM 728 C C . ALA B 1 33 ? 3.492 5.152 0.67 1 95.31 33 ALA B C 1
ATOM 730 O O . ALA B 1 33 ? 3.633 4.07 0.094 1 95.31 33 ALA B O 1
ATOM 731 N N . SER B 1 34 ? 4.418 5.656 1.487 1 94.44 34 SER B N 1
ATOM 732 C CA . SER B 1 34 ? 5.652 4.938 1.787 1 94.44 34 SER B CA 1
ATOM 733 C C . SER B 1 34 ? 5.363 3.605 2.469 1 94.44 34 SER B C 1
ATOM 735 O O . SER B 1 34 ? 5.934 2.578 2.1 1 94.44 34 SER B O 1
ATOM 737 N N . ARG B 1 35 ? 4.508 3.607 3.365 1 93.81 35 ARG B N 1
ATOM 738 C CA . ARG B 1 35 ? 4.156 2.387 4.082 1 93.81 35 ARG B CA 1
ATOM 739 C C . ARG B 1 35 ? 3.475 1.384 3.158 1 93.81 35 ARG B C 1
ATOM 741 O O . ARG B 1 35 ? 3.748 0.183 3.225 1 93.81 35 ARG B O 1
ATOM 748 N N . ALA B 1 36 ? 2.527 1.897 2.354 1 95.31 36 ALA B N 1
ATOM 749 C CA . ALA B 1 36 ? 1.828 1.036 1.404 1 95.31 36 ALA B CA 1
ATOM 750 C C . ALA B 1 36 ? 2.807 0.395 0.423 1 95.31 36 ALA B C 1
ATOM 752 O O . ALA B 1 36 ? 2.678 -0.786 0.092 1 95.31 36 ALA B O 1
ATOM 753 N N . LEU B 1 37 ? 3.783 1.176 -0.052 1 95.69 37 LEU B N 1
ATOM 754 C CA . LEU B 1 37 ? 4.801 0.671 -0.967 1 95.69 37 LEU B CA 1
ATOM 755 C C . LEU B 1 37 ? 5.617 -0.44 -0.315 1 95.69 37 LEU B C 1
ATOM 757 O O . LEU B 1 37 ? 5.84 -1.489 -0.924 1 95.69 37 LEU B O 1
ATOM 761 N N . LEU B 1 38 ? 6.047 -0.229 0.921 1 93.88 38 LEU B N 1
ATOM 762 C CA . LEU B 1 38 ? 6.801 -1.236 1.66 1 93.88 38 LEU B CA 1
ATOM 763 C C . LEU B 1 38 ? 5.984 -2.514 1.824 1 93.88 38 LEU B C 1
ATOM 765 O O . LEU B 1 38 ? 6.496 -3.615 1.604 1 93.88 38 LEU B O 1
ATOM 769 N N . ALA B 1 39 ? 4.734 -2.344 2.16 1 93.44 39 ALA B N 1
ATOM 770 C CA . ALA B 1 39 ? 3.857 -3.494 2.359 1 93.44 39 ALA B CA 1
ATOM 771 C C . ALA B 1 39 ? 3.645 -4.254 1.054 1 93.44 39 ALA B 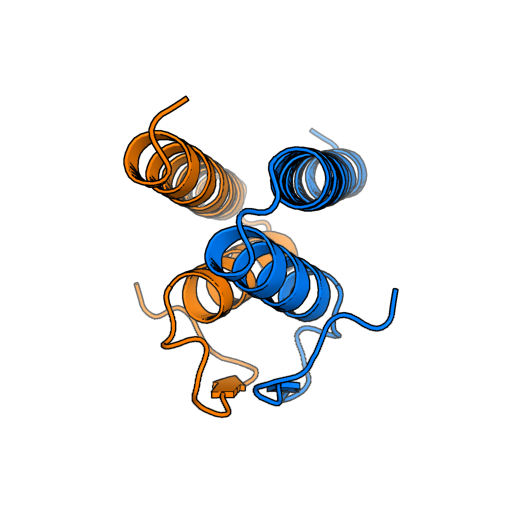C 1
ATOM 773 O O . ALA B 1 39 ? 3.625 -5.488 1.041 1 93.44 39 ALA B O 1
ATOM 774 N N . PHE B 1 40 ? 3.457 -3.514 -0.015 1 94.94 40 PHE B N 1
ATOM 775 C CA . PHE B 1 40 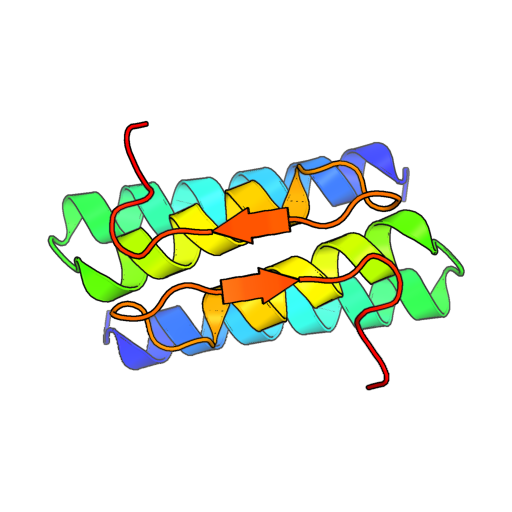? 3.203 -4.121 -1.315 1 94.94 40 PHE B CA 1
ATOM 776 C C . PHE B 1 40 ? 4.426 -4.895 -1.8 1 94.94 40 PHE B C 1
ATOM 778 O O . PHE B 1 40 ? 4.293 -5.949 -2.422 1 94.94 40 PHE B O 1
ATOM 785 N N . LYS B 1 41 ? 5.586 -4.434 -1.516 1 95.12 41 LYS B N 1
ATOM 786 C CA . LYS B 1 41 ? 6.82 -5.008 -2.035 1 95.12 41 LYS B CA 1
ATOM 787 C C . LYS B 1 41 ? 7.309 -6.152 -1.153 1 95.12 41 LYS B C 1
ATOM 789 O O . LYS B 1 41 ? 8.117 -6.98 -1.588 1 95.12 41 LYS B O 1
ATOM 794 N N . ALA B 1 42 ? 6.906 -6.223 0.055 1 92.38 42 ALA B N 1
ATOM 795 C CA . ALA B 1 42 ? 7.402 -7.211 1.009 1 92.38 42 ALA B CA 1
ATOM 796 C C . ALA B 1 42 ? 7.043 -8.625 0.569 1 92.38 42 ALA B C 1
ATOM 798 O O . ALA B 1 42 ? 6.082 -8.828 -0.18 1 92.38 42 ALA B O 1
ATOM 799 N N . ASP B 1 43 ? 7.715 -9.586 1.061 1 90.62 43 ASP B N 1
ATOM 800 C CA . ASP B 1 43 ? 7.402 -11 0.858 1 90.62 43 ASP B CA 1
ATOM 801 C C . ASP B 1 43 ? 6.039 -11.352 1.448 1 90.62 43 ASP B C 1
ATOM 803 O O . ASP B 1 43 ? 5.809 -11.164 2.645 1 90.62 43 ASP B O 1
ATOM 807 N N . VAL B 1 44 ? 5.172 -11.898 0.621 1 85.81 44 VAL B N 1
ATOM 808 C CA . VAL B 1 44 ? 3.787 -12.102 1.031 1 85.81 44 VAL B CA 1
ATOM 809 C C . VAL B 1 44 ? 3.705 -13.266 2.016 1 85.81 44 VAL B C 1
ATOM 811 O O . VAL B 1 44 ? 2.697 -13.43 2.707 1 85.81 44 VAL B O 1
ATOM 814 N N . HIS B 1 45 ? 4.621 -14.062 2.092 1 86 45 HIS B N 1
ATOM 815 C CA . HIS B 1 45 ? 4.625 -15.219 2.98 1 86 45 HIS B CA 1
ATOM 816 C C . HIS B 1 45 ? 5.312 -14.891 4.305 1 86 45 HIS B C 1
ATOM 818 O O . HIS B 1 45 ? 5.617 -15.789 5.086 1 86 45 HIS B O 1
ATOM 824 N N . LYS B 1 46 ? 5.484 -13.586 4.551 1 90.56 46 LYS B N 1
ATOM 825 C CA . LYS B 1 46 ? 6.113 -13.172 5.801 1 90.56 46 LYS B CA 1
ATOM 826 C C . LYS B 1 46 ? 5.316 -12.062 6.48 1 90.56 46 LYS B C 1
ATOM 828 O O . LYS B 1 46 ? 4.707 -11.227 5.809 1 90.56 46 LYS B O 1
ATOM 833 N N . ASP B 1 47 ? 5.418 -12.055 7.734 1 88.12 47 ASP B N 1
ATOM 834 C CA . ASP B 1 47 ? 4.871 -10.938 8.508 1 88.12 47 ASP B CA 1
ATOM 835 C C . ASP B 1 47 ? 5.723 -9.688 8.336 1 88.12 47 ASP B C 1
ATOM 837 O O . ASP B 1 47 ? 6.941 -9.773 8.188 1 88.12 47 ASP B O 1
ATOM 841 N N . ILE B 1 48 ? 4.965 -8.586 8.391 1 88.81 48 ILE B N 1
ATOM 842 C CA . ILE B 1 48 ? 5.68 -7.32 8.258 1 88.81 48 ILE B CA 1
ATOM 843 C C . ILE B 1 48 ? 5.309 -6.391 9.406 1 88.81 48 ILE B C 1
ATOM 845 O O . ILE B 1 48 ? 4.145 -6.324 9.805 1 88.81 48 ILE B O 1
ATOM 849 N N . PHE B 1 49 ? 6.348 -5.746 9.922 1 88.88 49 PHE B N 1
ATOM 850 C CA . PHE B 1 49 ? 6.199 -4.695 10.922 1 88.88 49 PHE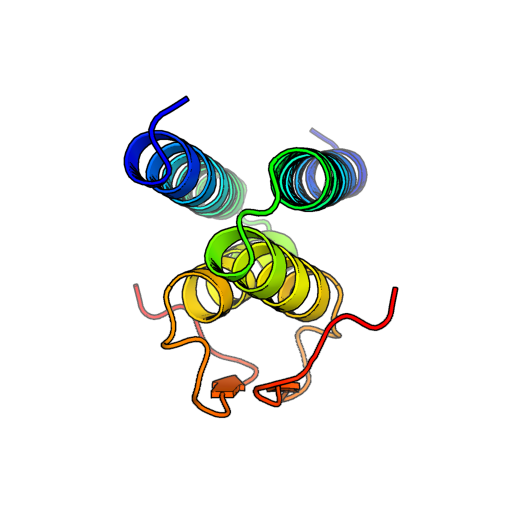 B CA 1
ATOM 851 C C . PHE B 1 49 ? 6.625 -3.348 10.359 1 88.88 49 PHE B C 1
ATOM 853 O O . PHE B 1 49 ? 7.762 -3.186 9.914 1 88.88 49 PHE B O 1
ATOM 860 N N . ILE B 1 50 ? 5.684 -2.4 10.367 1 88.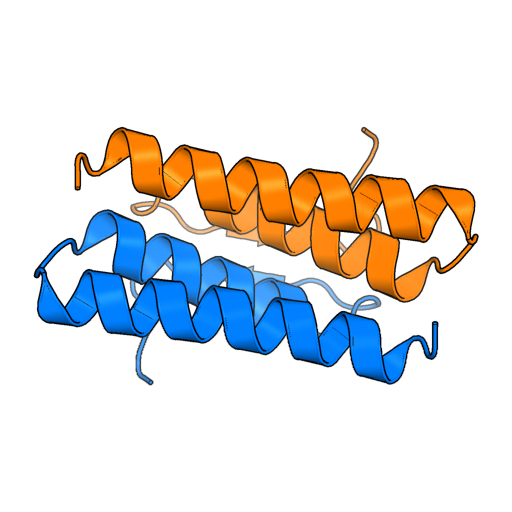25 50 ILE B N 1
ATOM 861 C CA . ILE B 1 50 ? 5.988 -1.078 9.836 1 88.25 50 ILE B CA 1
ATOM 862 C C . ILE B 1 50 ? 5.934 -0.043 10.953 1 88.25 50 ILE B C 1
ATOM 864 O O . ILE B 1 50 ? 4.898 0.13 11.602 1 88.25 50 ILE B O 1
ATOM 868 N N . GLU B 1 51 ? 7.027 0.706 11.094 1 84.06 51 GLU B N 1
ATOM 869 C CA . GLU B 1 51 ? 7.129 1.719 12.141 1 84.06 51 GLU B CA 1
ATOM 870 C C . GLU B 1 51 ? 6.617 3.07 11.648 1 84.06 51 GLU B C 1
ATOM 872 O O . GLU B 1 51 ? 6.562 3.32 10.445 1 84.06 51 GLU B O 1
ATOM 877 N N . GLU B 1 52 ? 6.254 3.924 12.578 1 76.88 52 GLU B N 1
ATOM 878 C CA . GLU B 1 52 ? 5.707 5.254 12.336 1 76.88 52 GLU B CA 1
ATOM 879 C C . GLU B 1 52 ? 6.613 6.066 11.414 1 76.88 52 GLU B C 1
ATOM 881 O O . GLU B 1 52 ? 6.133 6.836 10.578 1 76.88 52 GLU B O 1
ATOM 886 N N . ASN B 1 53 ? 7.949 6.027 11.562 1 64.69 53 ASN B N 1
ATOM 887 C CA . ASN B 1 53 ? 8.852 6.883 10.797 1 64.69 53 ASN B CA 1
ATOM 888 C C . ASN B 1 53 ? 9.461 6.133 9.617 1 64.69 53 ASN B C 1
ATOM 890 O O . ASN B 1 53 ? 10.656 5.812 9.633 1 64.69 53 ASN B O 1
ATOM 894 N N . VAL B 1 54 ? 8.672 5.586 8.875 1 58.34 54 VAL B N 1
ATOM 895 C CA . VAL B 1 54 ? 9.164 4.652 7.863 1 58.34 54 VAL B CA 1
ATOM 896 C C . VAL B 1 54 ? 10 5.398 6.828 1 58.34 54 VAL B C 1
ATOM 898 O O . VAL B 1 54 ? 11.109 4.977 6.5 1 58.34 54 VAL B O 1
ATOM 901 N N . LEU B 1 55 ? 9.766 6.133 5.68 1 54.5 55 LEU B N 1
ATOM 902 C CA . LEU B 1 55 ? 10.312 6.066 4.332 1 54.5 55 LEU B CA 1
ATOM 903 C C . LEU B 1 55 ? 11.602 6.875 4.23 1 54.5 55 LEU B C 1
ATOM 905 O O . LEU B 1 55 ? 11.602 8.086 4.453 1 54.5 55 LEU B O 1
ATOM 909 N N . GLU B 1 56 ? 12.648 6.477 4.914 1 50.41 56 GLU B N 1
ATOM 910 C CA . GLU B 1 56 ? 13.812 7.176 4.379 1 50.41 56 GLU B CA 1
ATOM 911 C C . GLU B 1 56 ? 14.102 6.754 2.941 1 50.41 56 GLU B C 1
ATOM 913 O O . GLU B 1 56 ? 14.422 5.59 2.684 1 50.41 56 GLU B O 1
ATOM 918 N N . PHE B 1 57 ? 13.289 7.203 2.09 1 41.75 57 PHE B N 1
ATOM 919 C CA . PHE B 1 57 ? 13.805 6.965 0.75 1 41.75 57 PHE B CA 1
ATOM 920 C C . PHE B 1 57 ? 15.102 7.734 0.525 1 41.75 57 PHE B C 1
ATOM 922 O O . PHE B 1 57 ? 15.312 8.789 1.126 1 41.75 57 PHE B O 1
#